Protein AF-A0A396GKI6-F1 (afdb_monomer_lite)

Secondary structure (DSSP, 8-state):
-----------HHHHHHHHTTS--------EEEEEEEEEE-TTSSEEEEEEEEPPTT----

InterPro domains:
  IPR009210 Activating signal cointegrator 1 complex subunit 1 [PTHR13360] (9-57)
  IPR019510 A-kinase anchor protein 7-like, phosphoesterase domain [PF10469] (8-54)

Structure (mmCIF, N/CA/C/O backbone):
data_AF-A0A396GKI6-F1
#
_entry.id   AF-A0A396GKI6-F1
#
loop_
_atom_site.group_PDB
_atom_site.id
_atom_site.type_symbol
_atom_site.label_atom_id
_atom_site.label_alt_id
_atom_site.label_comp_id
_atom_site.label_asym_id
_atom_site.label_entity_id
_atom_site.label_seq_id
_atom_site.pdbx_PDB_ins_code
_atom_site.Cartn_x
_atom_site.Cartn_y
_atom_site.Cartn_z
_atom_site.occupancy
_atom_site.B_iso_or_equiv
_atom_site.auth_seq_id
_atom_site.auth_comp_id
_atom_site.auth_asym_id
_atom_site.auth_atom_id
_atom_site.pdbx_PDB_model_num
ATOM 1 N N . MET A 1 1 ? 22.215 37.756 3.952 1.00 38.06 1 MET A N 1
ATOM 2 C CA . MET A 1 1 ? 22.399 36.289 3.996 1.00 38.06 1 MET A CA 1
ATOM 3 C C . MET A 1 1 ? 21.274 35.714 4.832 1.00 38.06 1 MET A C 1
ATOM 5 O O . MET A 1 1 ? 21.291 35.887 6.041 1.00 38.06 1 MET A O 1
ATOM 9 N N . TYR A 1 2 ? 20.259 35.130 4.197 1.00 39.28 2 TYR A N 1
ATOM 10 C CA . TYR A 1 2 ? 19.206 34.425 4.924 1.00 39.28 2 TYR A CA 1
ATOM 11 C C . TYR A 1 2 ? 19.791 33.101 5.405 1.00 39.28 2 TYR A C 1
ATOM 13 O O . TYR A 1 2 ? 20.229 32.284 4.597 1.00 39.28 2 TYR A O 1
ATOM 21 N N . THR A 1 3 ? 19.867 32.917 6.718 1.00 47.44 3 THR A N 1
ATOM 22 C CA . THR A 1 3 ? 20.162 31.620 7.312 1.00 47.44 3 THR A CA 1
ATOM 23 C C . THR A 1 3 ? 19.035 30.672 6.913 1.00 47.44 3 THR A C 1
ATOM 25 O O . THR A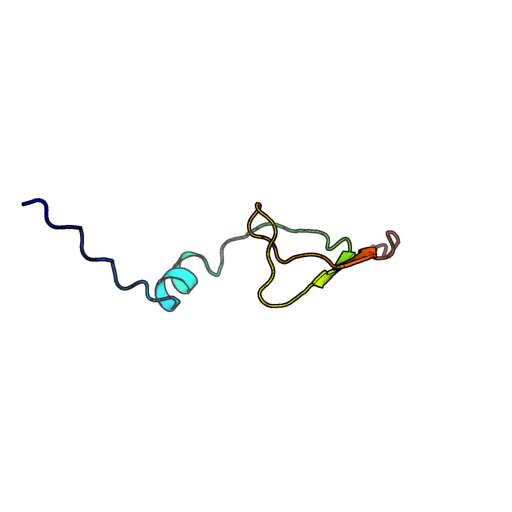 1 3 ? 17.883 30.867 7.298 1.00 47.44 3 THR A O 1
ATOM 28 N N . LEU A 1 4 ? 19.356 29.660 6.102 1.00 49.66 4 LEU A N 1
ATOM 29 C CA . LEU A 1 4 ? 18.499 28.488 5.943 1.00 49.66 4 LEU A CA 1
ATOM 30 C C . LEU A 1 4 ? 18.169 28.003 7.363 1.00 49.66 4 LEU A C 1
ATOM 32 O O . LEU A 1 4 ? 19.114 27.768 8.127 1.00 49.66 4 LEU A O 1
ATOM 36 N N . PRO A 1 5 ? 16.885 27.902 7.762 1.00 52.00 5 PRO A N 1
ATOM 37 C CA . PRO A 1 5 ? 16.558 27.333 9.055 1.00 52.00 5 PRO A CA 1
ATOM 38 C C . PRO A 1 5 ? 17.193 25.953 9.056 1.00 52.00 5 PRO A C 1
ATOM 40 O O . PRO A 1 5 ? 16.956 25.176 8.128 1.00 52.00 5 PRO A O 1
ATOM 43 N N . ALA A 1 6 ? 18.062 25.709 10.039 1.00 56.31 6 ALA A N 1
ATOM 44 C CA . ALA A 1 6 ? 18.736 24.440 10.226 1.00 56.31 6 ALA A CA 1
ATOM 45 C C . ALA A 1 6 ? 17.738 23.326 9.916 1.00 56.31 6 ALA A C 1
ATOM 47 O O . ALA A 1 6 ? 16.665 23.300 10.526 1.00 56.31 6 ALA A O 1
ATOM 48 N N . LEU A 1 7 ? 18.058 22.476 8.932 1.00 56.84 7 LEU A N 1
ATOM 49 C CA . LEU A 1 7 ? 17.346 21.228 8.690 1.00 56.84 7 LEU A CA 1
ATOM 50 C C . LEU A 1 7 ? 17.240 20.556 10.055 1.00 56.84 7 LEU A C 1
ATOM 52 O O . LEU A 1 7 ? 18.229 20.028 10.568 1.00 56.84 7 LEU A O 1
ATOM 56 N N . LYS A 1 8 ? 16.075 20.700 10.705 1.00 61.06 8 LYS A N 1
ATOM 57 C CA . LYS A 1 8 ? 15.811 20.101 12.007 1.00 61.06 8 LYS A CA 1
ATOM 58 C C . LYS A 1 8 ? 16.142 18.646 11.800 1.00 61.06 8 LYS A C 1
ATOM 60 O O . LYS A 1 8 ? 15.573 18.030 10.910 1.00 61.06 8 LYS A O 1
ATOM 65 N N . ASN A 1 9 ? 17.106 18.139 12.554 1.00 65.50 9 ASN A N 1
ATOM 66 C CA . ASN A 1 9 ? 17.509 16.751 12.464 1.00 65.50 9 ASN A CA 1
ATOM 67 C C . ASN A 1 9 ? 16.244 15.922 12.738 1.00 65.50 9 ASN A C 1
ATOM 69 O O . ASN A 1 9 ? 15.753 15.902 13.872 1.00 65.50 9 ASN A O 1
ATOM 73 N N . ILE A 1 10 ? 15.622 15.397 11.676 1.00 68.25 10 ILE A N 1
ATOM 74 C CA . ILE A 1 10 ? 14.319 14.742 11.746 1.00 68.25 10 ILE A CA 1
ATOM 75 C C . ILE A 1 10 ? 14.563 13.416 12.450 1.00 68.25 10 ILE A C 1
ATOM 77 O O . ILE A 1 10 ? 14.955 12.419 11.850 1.00 68.25 10 ILE A O 1
ATOM 81 N N . GLN A 1 11 ? 14.375 13.414 13.764 1.00 84.56 11 GLN A N 1
ATOM 82 C CA . GLN A 1 11 ? 14.434 12.187 14.532 1.00 84.56 11 GLN A CA 1
ATOM 83 C C . GLN A 1 11 ? 13.125 11.443 14.305 1.00 84.56 11 GLN A C 1
ATOM 85 O O . GLN A 1 11 ? 12.081 11.871 14.797 1.00 84.56 11 GLN A O 1
ATOM 90 N N . ALA A 1 12 ? 13.188 10.310 13.603 1.00 88.06 12 ALA A N 1
ATOM 91 C CA . ALA A 1 12 ? 12.031 9.448 13.357 1.00 88.06 12 ALA A CA 1
ATOM 92 C C . ALA A 1 12 ? 11.256 9.123 14.650 1.00 88.06 12 ALA A C 1
ATOM 94 O O . ALA A 1 12 ? 10.030 9.089 14.649 1.00 88.06 12 ALA A O 1
ATOM 95 N N . ARG A 1 13 ? 11.961 9.004 15.786 1.00 90.12 13 ARG A N 1
ATOM 96 C CA . ARG A 1 13 ? 11.358 8.830 17.119 1.00 90.12 13 ARG A CA 1
ATOM 97 C C . ARG A 1 13 ? 10.417 9.967 17.522 1.00 90.12 13 ARG A C 1
ATOM 99 O O . ARG A 1 13 ? 9.388 9.702 18.125 1.00 90.12 13 ARG A O 1
ATOM 106 N N . ASN A 1 14 ? 10.756 11.216 17.205 1.00 90.31 14 ASN A N 1
ATOM 107 C CA . ASN A 1 14 ? 9.916 12.368 17.539 1.00 90.31 14 ASN A CA 1
ATOM 108 C C . ASN A 1 14 ? 8.672 12.421 16.645 1.00 90.31 14 ASN A C 1
ATOM 110 O O . ASN A 1 14 ? 7.600 12.744 17.142 1.00 90.31 14 ASN A O 1
ATOM 114 N N . ILE A 1 15 ? 8.804 12.049 15.365 1.00 90.81 15 ILE A N 1
ATOM 115 C CA . ILE A 1 15 ? 7.656 11.895 14.457 1.00 90.81 15 ILE A CA 1
ATOM 116 C C . ILE A 1 15 ? 6.727 10.805 14.983 1.00 90.81 15 ILE A C 1
ATOM 118 O O . ILE A 1 15 ? 5.540 11.053 15.149 1.00 90.81 15 ILE A O 1
ATOM 122 N N . PHE A 1 16 ? 7.264 9.627 15.305 1.00 91.75 16 PHE A N 1
ATOM 123 C CA . PHE A 1 16 ? 6.462 8.535 15.850 1.00 91.75 16 PHE A CA 1
ATOM 124 C C . PHE A 1 16 ? 5.806 8.916 17.182 1.00 91.75 16 PHE A C 1
ATOM 126 O O . PHE A 1 16 ? 4.640 8.620 17.396 1.00 91.75 16 PHE A O 1
ATOM 133 N N . LYS A 1 17 ? 6.511 9.636 18.064 1.00 93.88 17 LYS A N 1
ATOM 134 C CA . LYS A 1 17 ? 5.927 10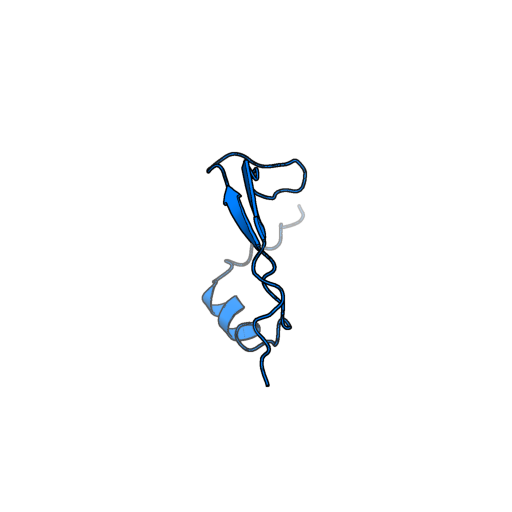.136 19.316 1.00 93.88 17 LYS A CA 1
ATOM 135 C C . LYS A 1 17 ? 4.754 11.090 19.072 1.00 93.88 17 LYS A C 1
ATOM 137 O O . LYS A 1 17 ? 3.820 11.093 19.861 1.00 93.88 17 LYS A O 1
ATOM 142 N N . GLN A 1 18 ? 4.839 11.925 18.039 1.00 94.25 18 GLN A N 1
ATOM 143 C CA . GLN A 1 18 ? 3.808 12.912 17.741 1.00 94.25 18 GLN A CA 1
ATOM 144 C C . GLN A 1 18 ? 2.614 12.308 16.997 1.00 94.25 18 GLN A C 1
ATOM 146 O O . GLN A 1 18 ? 1.493 12.674 17.308 1.00 94.25 18 GLN A O 1
ATOM 151 N N . TYR A 1 19 ? 2.852 11.412 16.035 1.00 94.75 19 TYR A N 1
ATOM 152 C CA . TYR A 1 19 ? 1.821 10.968 15.091 1.00 94.75 19 TYR A CA 1
ATOM 153 C C . TYR A 1 19 ? 1.557 9.454 15.096 1.00 94.75 19 TYR A C 1
ATOM 155 O O . TYR A 1 19 ? 0.709 8.964 14.357 1.00 94.75 19 TYR A O 1
ATOM 163 N N . GLY A 1 20 ? 2.303 8.675 15.882 1.00 93.94 20 GLY A N 1
ATOM 164 C CA . GLY A 1 20 ? 2.231 7.210 15.867 1.00 93.94 20 GLY A CA 1
ATOM 165 C C . GLY A 1 20 ? 0.937 6.637 16.443 1.00 93.94 20 GLY A C 1
ATOM 166 O O . GLY A 1 20 ? 0.662 5.462 16.231 1.00 93.94 20 GLY A O 1
ATOM 167 N N . SER A 1 21 ? 0.161 7.453 17.159 1.00 96.00 21 SER A N 1
ATOM 168 C CA . SER A 1 21 ? -1.165 7.108 17.683 1.00 96.00 21 SER A CA 1
ATOM 169 C C . SER A 1 21 ? -2.313 7.766 16.917 1.00 96.00 21 SER A C 1
ATOM 171 O O . SER A 1 21 ? -3.452 7.662 17.358 1.00 96.00 21 SER A O 1
ATOM 173 N N . GLU A 1 22 ? -2.025 8.489 15.834 1.00 97.50 22 GLU A N 1
ATOM 174 C CA . GLU A 1 22 ? -3.075 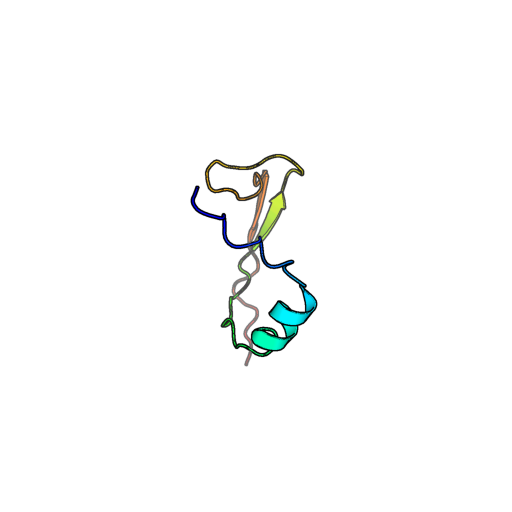9.065 14.995 1.00 97.50 22 GLU A CA 1
ATOM 175 C C . GLU A 1 22 ? -3.835 7.949 14.281 1.00 97.50 22 GLU A C 1
ATOM 177 O O . GLU A 1 22 ? -3.250 6.941 13.874 1.00 97.50 22 GLU A O 1
ATOM 182 N N . ASP A 1 23 ? -5.139 8.148 14.122 1.00 96.62 23 ASP A N 1
ATOM 183 C CA . ASP A 1 23 ? -5.948 7.320 13.243 1.00 96.62 23 ASP A CA 1
ATOM 184 C C . ASP A 1 23 ? -5.731 7.786 11.797 1.00 96.62 23 ASP A C 1
ATOM 186 O O . ASP A 1 23 ? -6.069 8.911 11.425 1.00 96.62 23 ASP A O 1
ATOM 190 N N . TRP A 1 24 ? -5.126 6.921 10.985 1.00 95.94 24 TRP A N 1
ATOM 191 C CA . TRP A 1 24 ? -4.839 7.181 9.571 1.00 95.94 24 TRP A CA 1
ATOM 192 C C . TRP A 1 24 ? -5.962 6.696 8.646 1.00 95.94 24 TRP A C 1
ATOM 194 O O . TRP A 1 24 ? -5.837 6.792 7.422 1.00 95.94 24 TRP A O 1
ATOM 204 N N . GLY A 1 25 ? -7.051 6.195 9.231 1.00 96.06 25 GLY A N 1
ATOM 205 C CA . GLY A 1 25 ? -8.175 5.597 8.540 1.00 96.06 25 GLY A CA 1
ATOM 206 C C . GLY A 1 25 ? -7.945 4.137 8.166 1.00 96.06 25 GLY A C 1
ATOM 207 O O . GLY A 1 25 ? -6.880 3.547 8.367 1.00 96.06 25 GLY A O 1
ATOM 208 N N . GLU A 1 26 ? -8.981 3.557 7.575 1.00 95.25 26 GLU A N 1
ATOM 209 C CA . GLU A 1 26 ? -8.997 2.172 7.126 1.00 95.25 26 GLU A CA 1
ATOM 210 C C . GLU A 1 26 ? -8.968 2.104 5.597 1.00 95.25 26 GLU A C 1
ATOM 212 O O . GLU A 1 26 ? -9.580 2.916 4.899 1.00 95.25 26 GLU A O 1
ATOM 217 N N . TYR A 1 27 ? -8.266 1.107 5.060 1.00 90.25 27 TYR A N 1
ATOM 218 C CA . TYR A 1 27 ? -8.226 0.848 3.626 1.00 90.25 27 TYR A CA 1
ATOM 219 C C . TYR A 1 27 ? -8.352 -0.648 3.353 1.00 90.25 27 TYR A C 1
ATOM 221 O O . TYR A 1 27 ? -7.517 -1.448 3.779 1.00 90.25 27 TYR A O 1
ATOM 229 N N . LEU A 1 28 ? -9.388 -1.022 2.600 1.00 89.94 28 LEU A N 1
ATOM 230 C CA . LEU A 1 28 ? -9.569 -2.394 2.146 1.00 89.94 28 LEU A CA 1
ATOM 231 C C . LEU A 1 28 ? -8.530 -2.721 1.071 1.00 89.94 28 LEU A C 1
ATOM 233 O O . LEU A 1 28 ? -8.558 -2.164 -0.028 1.00 89.94 28 LEU A O 1
ATOM 237 N N . ILE A 1 29 ? -7.639 -3.664 1.370 1.00 91.00 29 ILE A N 1
ATOM 238 C CA . ILE A 1 29 ? -6.658 -4.146 0.400 1.00 91.00 29 ILE A CA 1
ATOM 239 C C . ILE A 1 29 ? -7.398 -4.938 -0.686 1.00 91.00 29 ILE A C 1
ATOM 241 O O . ILE A 1 29 ? -8.010 -5.964 -0.405 1.00 91.00 29 ILE A O 1
ATOM 245 N N . ARG A 1 30 ? -7.360 -4.438 -1.927 1.00 92.44 30 ARG A N 1
ATOM 246 C CA . ARG A 1 30 ? -8.109 -4.995 -3.069 1.00 92.44 30 ARG A CA 1
ATOM 247 C C . ARG A 1 30 ? -7.345 -6.055 -3.850 1.00 92.44 30 ARG A C 1
ATOM 249 O O . ARG A 1 30 ? -7.956 -6.928 -4.453 1.00 92.44 30 ARG A O 1
ATOM 256 N N . GLU A 1 31 ? -6.025 -5.944 -3.892 1.00 94.50 31 GLU A N 1
ATOM 257 C CA . GLU A 1 31 ? -5.188 -6.747 -4.777 1.00 94.50 31 GLU A CA 1
ATOM 258 C C . GLU A 1 31 ? -3.733 -6.778 -4.307 1.00 94.50 31 GLU A C 1
ATOM 260 O O . GLU A 1 31 ? -3.275 -5.890 -3.584 1.00 94.50 31 GLU A O 1
ATOM 265 N N . ALA A 1 32 ? -2.997 -7.792 -4.760 1.00 94.81 32 ALA A N 1
ATOM 266 C CA . ALA A 1 32 ? -1.543 -7.838 -4.669 1.00 94.81 32 ALA A CA 1
ATOM 267 C C . ALA A 1 32 ? -0.911 -7.418 -6.004 1.00 94.81 32 ALA A C 1
ATOM 269 O O . ALA A 1 32 ? -1.337 -7.874 -7.065 1.00 94.81 32 ALA A O 1
ATOM 270 N N . HIS A 1 33 ? 0.147 -6.603 -5.959 1.00 95.94 33 HIS A N 1
ATOM 271 C CA . HIS A 1 33 ? 0.929 -6.227 -7.144 1.00 95.94 33 HIS A CA 1
ATOM 272 C C . HIS A 1 33 ? 2.275 -6.948 -7.173 1.00 95.94 33 HIS A C 1
ATOM 274 O O . HIS A 1 33 ? 3.077 -6.825 -6.244 1.00 95.94 33 HIS A O 1
ATOM 280 N N . LEU A 1 34 ? 2.580 -7.623 -8.283 1.00 97.19 34 LEU A N 1
ATOM 281 C CA . LEU A 1 34 ? 3.944 -8.034 -8.604 1.00 97.19 34 LEU A CA 1
ATOM 282 C C . LEU A 1 34 ? 4.692 -6.823 -9.161 1.00 97.19 34 LEU A C 1
ATOM 284 O O . LEU A 1 34 ? 4.427 -6.380 -10.276 1.00 97.19 34 LEU A O 1
ATOM 288 N N . SER A 1 35 ? 5.637 -6.300 -8.385 1.00 96.19 35 SER A N 1
ATOM 289 C CA . SER A 1 35 ? 6.373 -5.080 -8.724 1.00 96.19 35 SER A CA 1
ATOM 290 C C . SER A 1 35 ? 7.842 -5.346 -9.041 1.00 96.19 35 SER A C 1
ATOM 292 O O . SER A 1 35 ? 8.485 -6.191 -8.414 1.00 96.19 35 SER A O 1
ATOM 294 N N . LYS A 1 36 ? 8.412 -4.569 -9.970 1.00 95.81 36 LYS A N 1
ATOM 295 C CA . LYS A 1 36 ? 9.850 -4.610 -10.269 1.00 95.81 36 LYS A CA 1
ATOM 296 C C . LYS A 1 36 ? 10.627 -3.654 -9.365 1.00 95.81 36 LYS A C 1
ATOM 298 O O . LYS A 1 36 ? 10.398 -2.446 -9.364 1.00 95.81 36 LYS A O 1
ATOM 303 N N . ARG A 1 37 ? 11.613 -4.182 -8.633 1.00 95.50 37 ARG A N 1
ATOM 304 C CA . ARG A 1 37 ? 12.497 -3.366 -7.786 1.00 95.50 37 ARG A CA 1
ATOM 305 C C . ARG A 1 37 ? 13.294 -2.365 -8.637 1.00 95.50 37 ARG A C 1
ATOM 307 O O . ARG A 1 37 ? 13.813 -2.730 -9.689 1.00 95.50 37 ARG A O 1
ATOM 314 N N . PHE A 1 38 ? 13.412 -1.129 -8.148 1.00 95.44 38 PHE A N 1
ATOM 315 C CA . PHE A 1 38 ? 14.117 -0.011 -8.800 1.00 95.44 38 PHE A CA 1
ATOM 316 C C . PHE A 1 38 ? 13.556 0.412 -10.167 1.00 95.44 38 PHE A C 1
ATOM 318 O O . PHE A 1 38 ? 14.261 1.016 -10.971 1.00 95.44 38 PHE A O 1
ATOM 325 N N . SER A 1 39 ? 12.290 0.106 -10.436 1.00 96.81 39 SER A N 1
ATOM 326 C CA . SER A 1 39 ? 11.570 0.581 -11.612 1.00 96.81 39 SER A CA 1
ATOM 327 C C . SER A 1 39 ? 10.282 1.231 -11.138 1.00 96.81 39 SER A C 1
ATOM 329 O O . SER A 1 39 ? 9.569 0.650 -10.322 1.00 96.81 39 SER A O 1
ATOM 331 N N . PHE A 1 40 ? 10.018 2.442 -11.616 1.00 95.44 40 PHE A N 1
ATOM 332 C CA . PHE A 1 40 ? 8.935 3.287 -11.130 1.00 95.44 40 PHE A CA 1
ATOM 333 C C . PHE A 1 40 ? 8.157 3.870 -12.305 1.00 95.44 40 PHE A C 1
ATOM 335 O O . PHE A 1 40 ? 8.724 4.102 -13.373 1.00 95.44 40 PHE A O 1
ATOM 342 N N . HIS A 1 41 ? 6.867 4.096 -12.090 1.00 92.69 41 HIS A N 1
ATOM 343 C CA . HIS A 1 41 ? 6.016 4.884 -12.973 1.00 92.69 41 HIS A CA 1
ATOM 344 C C . HIS A 1 41 ? 6.186 6.378 -12.681 1.00 92.69 41 HIS A C 1
ATOM 346 O O . HIS A 1 41 ? 6.699 6.767 -11.631 1.00 92.69 41 HIS A O 1
ATOM 352 N N . GLU A 1 42 ? 5.721 7.231 -13.593 1.00 94.88 42 GLU A N 1
ATOM 353 C CA . GLU A 1 42 ? 5.806 8.696 -13.453 1.00 94.88 42 GLU A CA 1
ATOM 354 C C . GLU A 1 42 ? 5.084 9.225 -12.201 1.00 94.88 42 GLU A C 1
ATOM 356 O O . GLU A 1 42 ? 5.456 10.258 -11.653 1.00 94.88 42 GLU A O 1
ATOM 361 N N . ASN A 1 43 ? 4.093 8.482 -11.700 1.00 92.56 43 ASN A N 1
ATOM 362 C CA . ASN A 1 43 ? 3.361 8.793 -10.470 1.00 92.56 43 ASN A CA 1
ATOM 363 C C . ASN A 1 43 ? 4.132 8.453 -9.174 1.00 92.56 43 ASN A C 1
ATOM 365 O O . ASN A 1 43 ? 3.594 8.634 -8.084 1.00 92.56 43 ASN A O 1
ATOM 369 N N . GLY A 1 44 ? 5.359 7.933 -9.273 1.00 92.94 44 GLY A N 1
ATOM 370 C CA . GLY A 1 44 ? 6.209 7.590 -8.131 1.00 92.94 44 GLY A CA 1
ATOM 371 C C . GLY A 1 44 ? 5.965 6.204 -7.526 1.00 92.94 44 GLY A C 1
ATOM 372 O O . GLY A 1 44 ? 6.706 5.801 -6.629 1.00 92.94 44 GLY A O 1
ATOM 373 N N . TYR A 1 45 ? 4.982 5.443 -8.014 1.00 93.69 45 TYR A N 1
ATOM 374 C CA . TYR A 1 45 ? 4.772 4.057 -7.591 1.00 93.69 45 TYR A CA 1
ATOM 375 C C . TYR A 1 45 ? 5.736 3.111 -8.306 1.00 93.69 45 TYR A C 1
ATOM 377 O O . TYR A 1 45 ? 6.211 3.392 -9.408 1.00 93.69 45 TYR A O 1
ATOM 385 N N . TYR A 1 46 ? 6.014 1.957 -7.695 1.00 96.38 46 TYR A N 1
ATOM 386 C CA . TYR A 1 46 ? 6.756 0.896 -8.374 1.00 96.38 46 TYR A CA 1
ATOM 387 C C . TYR A 1 46 ? 6.046 0.467 -9.665 1.00 96.38 46 TYR A C 1
ATOM 389 O O . TYR A 1 46 ? 4.818 0.468 -9.758 1.00 96.38 46 TYR A O 1
ATOM 397 N N . HIS A 1 47 ? 6.829 0.068 -10.665 1.00 96.00 47 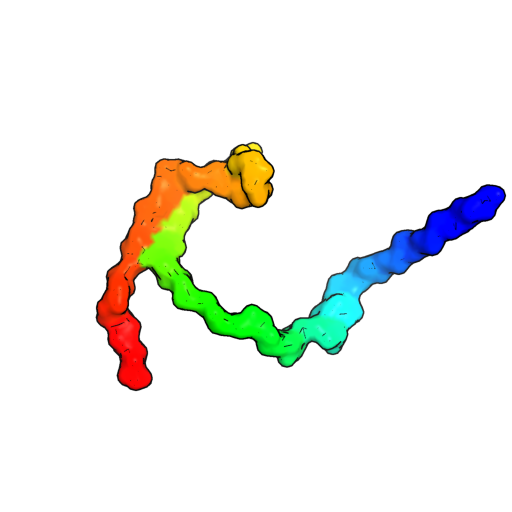HIS A N 1
ATOM 398 C CA . HIS A 1 47 ? 6.299 -0.500 -11.894 1.00 96.00 47 HIS A CA 1
ATOM 399 C C . HIS A 1 47 ? 5.587 -1.827 -11.597 1.00 96.00 47 HIS A C 1
ATOM 401 O O . HIS A 1 47 ? 6.236 -2.812 -11.229 1.00 96.00 47 HIS A O 1
ATOM 407 N N . CYS A 1 48 ? 4.263 -1.840 -11.768 1.00 95.25 48 CYS A N 1
ATOM 408 C CA . CYS A 1 48 ? 3.431 -3.032 -11.644 1.00 95.25 48 CYS A CA 1
ATOM 409 C C . CYS A 1 48 ? 3.541 -3.896 -12.909 1.00 95.25 48 CYS A C 1
ATOM 411 O O . CYS A 1 48 ? 3.191 -3.454 -14.003 1.00 95.25 48 CYS A O 1
ATOM 413 N N . CYS A 1 49 ? 4.033 -5.124 -12.748 1.00 95.81 49 CYS A N 1
ATOM 414 C CA . CYS A 1 49 ? 4.130 -6.119 -13.814 1.00 95.81 49 CYS A CA 1
ATOM 415 C C . CYS A 1 49 ? 2.842 -6.937 -13.950 1.00 95.81 49 CYS A C 1
ATOM 417 O O . CYS A 1 49 ? 2.502 -7.362 -15.051 1.00 95.81 49 CYS A O 1
ATOM 419 N N . ALA A 1 50 ? 2.155 -7.187 -12.833 1.00 96.69 50 ALA A N 1
ATOM 420 C CA . ALA A 1 50 ? 0.876 -7.883 -12.791 1.00 96.69 50 ALA A CA 1
ATOM 421 C C . ALA A 1 50 ? 0.122 -7.554 -11.497 1.00 96.69 50 ALA A C 1
ATOM 423 O O . ALA A 1 50 ? 0.745 -7.373 -10.447 1.00 96.69 50 ALA A O 1
ATOM 424 N N . SER A 1 51 ? -1.207 -7.571 -11.573 1.00 95.94 51 SER A N 1
ATOM 425 C CA . SER A 1 51 ? -2.104 -7.450 -10.423 1.00 95.94 51 SER A CA 1
ATOM 426 C C . SER A 1 51 ? -2.877 -8.747 -10.209 1.00 95.94 51 SER A C 1
ATOM 428 O O . SER A 1 51 ? -3.314 -9.381 -11.170 1.00 95.94 51 SER A O 1
ATOM 430 N N . ILE A 1 52 ? -3.050 -9.134 -8.948 1.00 95.94 52 ILE A N 1
ATOM 431 C CA . ILE A 1 52 ? -3.848 -10.288 -8.534 1.00 95.94 52 ILE A CA 1
ATOM 432 C C . ILE A 1 52 ? -4.986 -9.761 -7.653 1.00 95.94 52 ILE A C 1
ATOM 434 O O . ILE A 1 52 ? -4.719 -9.416 -6.497 1.00 95.94 52 ILE A O 1
ATOM 438 N N . PRO A 1 53 ? -6.229 -9.674 -8.163 1.00 94.88 53 PRO A N 1
ATOM 439 C CA . PRO A 1 53 ? -7.359 -9.215 -7.368 1.00 94.88 53 PRO A CA 1
ATOM 440 C C . PRO A 1 53 ? -7.661 -10.213 -6.251 1.00 94.88 53 PRO A C 1
ATOM 442 O O . PRO A 1 53 ? -7.630 -11.430 -6.458 1.00 94.88 53 PRO A O 1
ATOM 445 N N . PHE A 1 54 ? -7.951 -9.702 -5.059 1.00 92.12 54 PHE A N 1
ATOM 446 C CA . PHE A 1 54 ? -8.426 -10.523 -3.956 1.00 92.12 54 PHE A CA 1
ATOM 447 C C . PHE A 1 54 ? -9.929 -10.791 -4.093 1.00 92.12 54 PHE A C 1
ATOM 449 O O . PHE A 1 54 ? -10.646 -9.983 -4.687 1.00 92.12 54 PHE A O 1
ATOM 456 N N . PRO A 1 55 ? -10.431 -11.923 -3.566 1.00 89.62 55 PRO A N 1
ATOM 457 C CA . PRO A 1 55 ? -11.856 -12.223 -3.610 1.00 89.62 55 PRO A CA 1
ATOM 458 C C . PRO A 1 55 ? -12.663 -11.146 -2.879 1.00 89.62 55 PRO A C 1
ATOM 460 O O . PRO A 1 55 ? -12.368 -10.822 -1.732 1.00 89.62 55 PRO A O 1
ATOM 463 N N . GLU A 1 56 ? -13.730 -10.650 -3.502 1.00 75.75 56 GLU A N 1
ATOM 464 C CA . GLU A 1 56 ? -14.623 -9.640 -2.907 1.00 75.75 56 GLU A CA 1
ATOM 465 C C . GLU A 1 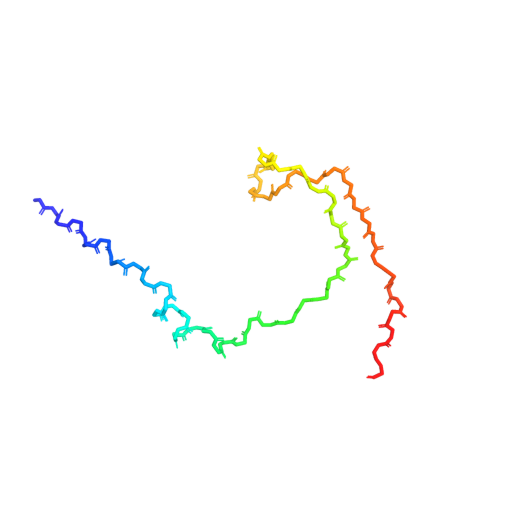56 ? -15.459 -10.187 -1.727 1.00 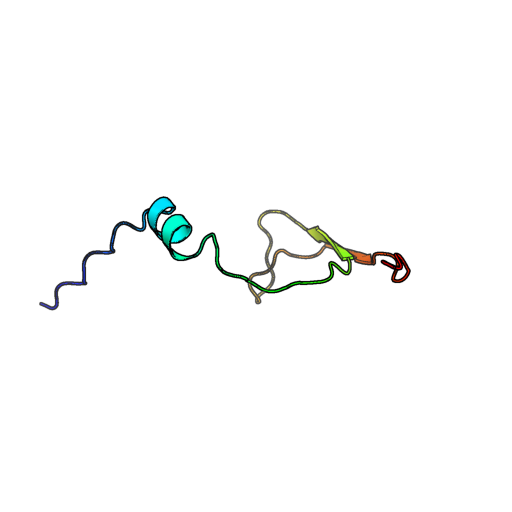75.75 56 GLU A C 1
ATOM 467 O O . GLU A 1 56 ? -16.139 -9.430 -1.040 1.00 75.75 56 GLU A O 1
ATOM 472 N N . ASN A 1 57 ? -15.372 -11.497 -1.451 1.00 65.88 57 ASN A N 1
ATOM 473 C CA . ASN A 1 57 ? -16.313 -12.243 -0.610 1.00 65.88 57 ASN A CA 1
ATOM 474 C C . ASN A 1 57 ? -15.726 -12.753 0.717 1.00 65.88 57 ASN A C 1
ATOM 476 O O . ASN A 1 57 ? -16.238 -13.729 1.265 1.00 65.88 57 ASN A O 1
ATOM 480 N N . MET A 1 58 ? -14.682 -12.135 1.273 1.00 57.41 58 MET A N 1
ATOM 481 C CA . MET A 1 58 ? -14.429 -12.311 2.710 1.00 57.41 58 MET A CA 1
ATOM 482 C C . MET A 1 58 ? -15.405 -11.416 3.475 1.00 57.41 58 MET A C 1
ATOM 484 O O . MET A 1 58 ? -15.065 -10.315 3.895 1.00 57.41 58 MET A O 1
ATOM 488 N N . GLN A 1 59 ? -16.652 -11.884 3.572 1.00 51.16 59 GLN A N 1
ATOM 489 C CA . GLN A 1 59 ? -17.668 -11.333 4.460 1.00 51.16 59 GLN A CA 1
ATOM 490 C C . GLN A 1 59 ? -17.082 -11.298 5.874 1.00 51.16 59 GLN A C 1
ATOM 492 O O . GLN A 1 59 ? -16.800 -12.343 6.458 1.00 51.16 59 GLN A O 1
ATOM 497 N N . VAL A 1 60 ? -16.848 -10.097 6.390 1.00 52.53 60 VAL A N 1
ATOM 498 C CA . VAL A 1 60 ? -16.682 -9.882 7.824 1.00 52.53 60 VAL A CA 1
ATOM 499 C C . VAL A 1 60 ? -18.103 -9.663 8.335 1.00 52.53 60 VAL A C 1
ATOM 501 O O . VAL A 1 60 ? -18.761 -8.729 7.874 1.00 52.53 60 VAL A O 1
ATOM 504 N N . GLU A 1 61 ? -18.604 -10.594 9.150 1.00 42.28 61 GLU A N 1
ATOM 505 C CA . GLU A 1 61 ? -19.836 -10.401 9.937 1.00 42.28 61 GLU A CA 1
ATOM 506 C C . GLU A 1 61 ? -19.765 -9.129 10.790 1.00 42.28 61 GLU A C 1
ATOM 508 O O . GLU A 1 61 ? -18.666 -8.825 11.314 1.00 42.28 61 GLU A O 1
#

Organism: Medicago truncatula (NCBI:txid3880)

Radius of gyration: 19.42 Å; chains: 1; bounding box: 42×49×33 Å

Foldseek 3Di:
DDPPPPPPPPDVVVVCVVPVPPPPDDDDDFWDFDFDPPDADPVGHTDGPDIGGDDPPPDDD

pLDDT: mean 83.7, std 18.08, range [38.06, 97.5]

Sequence (61 aa):
MYTLPALKNIQARNIFKQYGSEDWGEYLIREAHLSKRFSFHENGYYHCCASIPFPENMQVE